Protein AF-A0A966JGD7-F1 (afdb_monomer)

Foldseek 3Di:
DDDDPQDEAEDEQAEDVRADAPVVVVVVVVVVVVCVVVVHGHYHYDGHHDDAKEAEPPEDPVNDDPVPGDYHYDDDDDGID

Nearest PDB structures (foldseek):
  1w66-assembly1_A  TM=9.467E-01  e=1.841E-07  Mycobacterium tuberculosis H37Rv
  3tm5-assembly1_A  TM=3.622E-01  e=1.503E+00  Pyrococcus furiosus DSM 3638

Radius of gyration: 16.2 Å; Cα contacts (8 Å, |Δi|>4): 107; chains: 1; bounding box: 30×34×51 Å

Sequence (81 aa):
MSVTEATVVVEHVGFGPDAVAYQDGWDLQRATHERVVDGGPDTVLLLEHLAVYTAGRRTEDAERPLDATPVVDVDRGGKIT

Mean predicted aligned error: 4.61 Å

Solvent-accessible surface area (backbone atoms only — not comparable to full-atom values): 5028 Å² total; per-residue (Å²): 133,88,82,75,85,82,63,71,47,78,45,81,76,25,51,77,98,51,32,34,53,64,65,62,55,50,51,50,50,53,58,50,49,53,43,36,75,76,69,44,63,52,73,46,81,45,68,37,63,50,96,72,38,38,29,16,73,65,47,52,81,90,74,52,68,89,82,72,62,73,65,46,82,45,91,49,78,54,43,65,84

Secondary structure (DSSP, 8-state):
------PEEEEEEE-GGGPBPHHHHHHHHHHHHHHHHTTPPEEEEEE-BPS-EEE-TT--GGGS-TT---EEE-SSSSSB-

pLDDT: mean 93.15, std 11.5, range [41.62, 98.75]

Structure (mmCIF, N/CA/C/O backbone):
data_AF-A0A966JGD7-F1
#
_entry.id   AF-A0A966JGD7-F1
#
loop_
_atom_site.group_PDB
_atom_site.id
_atom_site.type_symbol
_atom_site.label_atom_id
_atom_site.label_alt_id
_atom_site.label_comp_id
_atom_site.label_asym_id
_atom_site.label_entity_id
_atom_site.label_seq_id
_atom_site.pdbx_PDB_ins_code
_atom_site.Cartn_x
_atom_site.Cartn_y
_atom_site.Cartn_z
_atom_site.occupancy
_atom_site.B_iso_or_equiv
_atom_site.auth_seq_id
_atom_site.auth_comp_id
_atom_site.auth_asym_id
_atom_site.auth_atom_id
_atom_site.pdbx_PDB_model_num
ATOM 1 N N . MET A 1 1 ? -5.835 16.243 32.795 1.00 41.62 1 MET A N 1
ATOM 2 C CA . MET A 1 1 ? -5.495 15.783 31.435 1.00 41.62 1 MET A CA 1
ATOM 3 C C . MET A 1 1 ? -5.742 14.283 31.433 1.00 41.62 1 MET A C 1
ATOM 5 O O . MET A 1 1 ? -5.004 13.570 32.095 1.00 41.62 1 MET A O 1
ATOM 9 N N . SER A 1 2 ? -6.879 13.835 30.899 1.00 46.19 2 SER A N 1
ATOM 10 C CA . SER A 1 2 ? -7.212 12.405 30.854 1.00 46.19 2 SER A CA 1
ATOM 11 C C . SER A 1 2 ? -6.453 11.806 29.676 1.00 46.19 2 SER A C 1
ATOM 13 O O . SER A 1 2 ? -6.609 12.278 28.554 1.00 46.19 2 SER A O 1
ATOM 15 N N . VAL A 1 3 ? -5.560 10.858 29.954 1.00 49.84 3 VAL A N 1
ATOM 16 C CA . VAL A 1 3 ? -4.922 10.038 28.924 1.00 49.84 3 VAL A CA 1
ATOM 17 C C . VAL A 1 3 ? -5.902 8.909 28.642 1.00 49.84 3 VAL A C 1
ATOM 19 O O . VAL A 1 3 ? -6.100 8.042 29.490 1.00 49.84 3 VAL A O 1
ATOM 22 N N . THR A 1 4 ? -6.582 8.967 27.505 1.00 59.69 4 THR A N 1
ATOM 23 C CA . THR A 1 4 ? -7.354 7.838 26.988 1.00 59.69 4 THR A CA 1
ATOM 24 C C . THR A 1 4 ? -6.368 6.814 26.439 1.00 59.69 4 THR A C 1
ATOM 26 O O . THR A 1 4 ? -5.530 7.142 25.602 1.00 59.69 4 THR A O 1
ATOM 29 N N . GLU A 1 5 ? -6.431 5.584 26.937 1.00 63.19 5 GLU A N 1
ATOM 30 C CA . GLU A 1 5 ? -5.680 4.458 26.389 1.00 63.19 5 GLU A CA 1
ATOM 31 C C . GLU A 1 5 ? -6.267 4.138 25.004 1.00 63.19 5 GLU A C 1
ATOM 33 O O . GLU A 1 5 ? -7.376 3.616 24.888 1.00 63.19 5 GLU A O 1
ATOM 38 N N . ALA A 1 6 ? -5.582 4.565 23.940 1.00 69.94 6 ALA A N 1
ATOM 39 C CA . ALA A 1 6 ? -6.022 4.313 22.573 1.00 69.94 6 ALA A CA 1
ATOM 40 C C . ALA A 1 6 ? -5.797 2.831 22.246 1.00 69.94 6 ALA A C 1
ATOM 42 O O . ALA A 1 6 ? -4.667 2.344 22.250 1.00 69.94 6 ALA A O 1
ATOM 43 N N . THR A 1 7 ? -6.885 2.102 22.003 1.00 83.81 7 THR A N 1
ATOM 44 C CA . THR A 1 7 ? -6.818 0.703 21.570 1.00 83.81 7 THR A CA 1
ATOM 45 C C . THR A 1 7 ? -6.485 0.665 20.083 1.00 83.81 7 THR A C 1
ATOM 47 O O . THR A 1 7 ? -7.220 1.235 19.281 1.00 83.81 7 THR A O 1
ATOM 50 N N . VAL A 1 8 ? -5.402 -0.027 19.725 1.00 93.00 8 VAL A N 1
ATOM 51 C CA . VAL A 1 8 ? -5.029 -0.298 18.331 1.00 93.00 8 VAL A CA 1
ATOM 52 C C . VAL A 1 8 ? -5.487 -1.706 17.960 1.00 93.00 8 VAL A C 1
ATOM 54 O O . VAL A 1 8 ? -5.181 -2.668 18.665 1.00 93.00 8 VAL A O 1
ATOM 57 N N . VAL A 1 9 ? -6.201 -1.836 16.845 1.00 95.88 9 VAL A N 1
ATOM 58 C CA . VAL A 1 9 ? -6.562 -3.123 16.241 1.00 95.88 9 VAL A CA 1
ATOM 59 C C . VAL A 1 9 ? -5.454 -3.553 15.283 1.00 95.88 9 VAL A C 1
ATOM 61 O O . VAL A 1 9 ? -4.952 -2.747 14.507 1.00 95.88 9 VAL A O 1
ATOM 64 N N . VAL A 1 10 ? -5.066 -4.827 15.323 1.00 97.31 10 VAL A N 1
ATOM 65 C CA . VAL A 1 10 ? -4.087 -5.401 14.389 1.00 97.31 10 VAL A CA 1
ATOM 66 C C . VAL A 1 10 ? -4.776 -6.466 13.546 1.00 97.31 10 VAL A C 1
ATOM 68 O O . VAL A 1 10 ? -5.214 -7.488 14.076 1.00 97.31 10 VAL A O 1
ATOM 71 N N . GLU A 1 11 ? -4.849 -6.242 12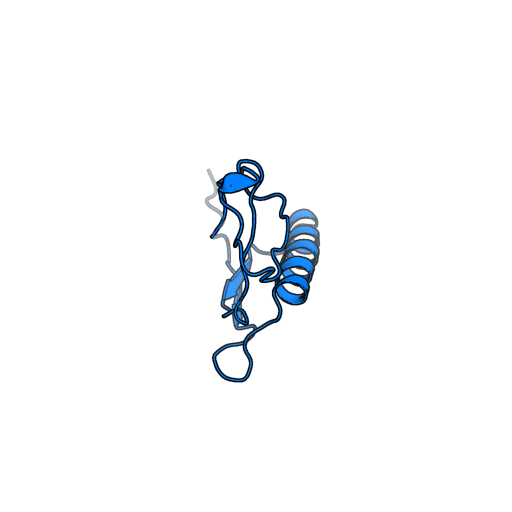.238 1.00 97.62 11 GLU A N 1
ATOM 72 C CA . GLU A 1 11 ? -5.439 -7.172 11.276 1.00 97.62 11 GLU A CA 1
ATOM 73 C C . GLU A 1 11 ? -4.340 -7.861 10.463 1.00 97.62 11 GLU A C 1
ATOM 75 O O . GLU A 1 11 ? -3.466 -7.217 9.884 1.00 97.62 11 GLU A O 1
ATOM 80 N N . HIS A 1 12 ? -4.393 -9.190 10.417 1.00 98.19 12 HIS A N 1
ATOM 81 C CA . HIS A 1 12 ? -3.521 -10.025 9.596 1.00 98.19 12 HIS A CA 1
ATOM 82 C C . HIS A 1 12 ? -4.280 -10.375 8.317 1.00 98.19 12 HIS A C 1
ATOM 84 O O . HIS A 1 12 ? -5.261 -11.112 8.383 1.00 98.19 12 HIS A O 1
ATOM 90 N N . VAL A 1 13 ? -3.862 -9.818 7.179 1.00 98.31 13 VAL A N 1
ATOM 91 C CA . VAL A 1 13 ? -4.667 -9.854 5.945 1.00 98.31 13 VAL A CA 1
ATOM 92 C C . VAL A 1 13 ? -4.257 -11.006 5.027 1.00 98.31 13 VAL A C 1
ATOM 94 O O . VAL A 1 13 ? -5.123 -11.712 4.522 1.00 98.31 13 VAL A O 1
ATOM 97 N N . GLY A 1 14 ? -2.954 -11.228 4.829 1.00 98.00 14 GLY A N 1
ATOM 98 C CA . GLY A 1 14 ? -2.454 -12.295 3.955 1.00 98.00 14 GLY A CA 1
ATOM 99 C C . GLY A 1 14 ? -0.929 -12.308 3.838 1.00 98.00 14 GLY A C 1
ATOM 100 O O . GLY A 1 14 ? -0.302 -11.248 3.826 1.00 98.00 14 GLY A O 1
ATOM 101 N N . PHE A 1 15 ? -0.337 -13.505 3.778 1.00 98.44 15 PHE A N 1
ATOM 102 C CA . PHE A 1 15 ? 1.115 -13.730 3.752 1.00 98.44 15 PHE A CA 1
ATOM 103 C C . PHE A 1 15 ? 1.476 -14.930 2.874 1.00 98.44 15 PHE A C 1
ATOM 105 O O . PHE A 1 15 ? 0.686 -15.866 2.739 1.00 98.44 15 PHE A O 1
ATOM 112 N N . GLY A 1 16 ? 2.695 -14.948 2.334 1.00 97.88 16 GLY A N 1
ATOM 113 C CA . GLY A 1 16 ? 3.240 -16.066 1.572 1.00 97.88 16 GLY A CA 1
ATOM 114 C C . GLY A 1 16 ? 2.343 -16.468 0.394 1.00 97.88 16 GLY A C 1
ATOM 115 O O . GLY A 1 16 ? 2.136 -15.655 -0.507 1.00 97.88 16 GLY A O 1
ATOM 116 N N . PRO A 1 17 ? 1.814 -17.708 0.356 1.00 97.62 17 PRO A N 1
ATOM 117 C CA . PRO A 1 17 ? 0.931 -18.145 -0.727 1.00 97.62 17 PRO A CA 1
ATOM 118 C C . PRO A 1 17 ? -0.380 -17.346 -0.802 1.00 97.62 17 PRO A C 1
ATOM 120 O O . PRO A 1 17 ? -0.983 -17.293 -1.870 1.00 97.62 17 PRO A O 1
ATOM 123 N N . ASP A 1 18 ? -0.777 -16.700 0.297 1.00 97.75 18 ASP A N 1
ATOM 124 C CA . ASP A 1 18 ? -1.982 -15.877 0.411 1.00 97.75 18 ASP A CA 1
ATOM 125 C C . ASP A 1 18 ? -1.653 -14.371 0.362 1.00 97.75 18 ASP A C 1
ATOM 127 O O . ASP A 1 18 ? -2.402 -13.541 0.878 1.00 97.75 18 ASP A O 1
ATOM 131 N N . ALA A 1 19 ? -0.496 -13.999 -0.202 1.00 98.31 19 ALA A N 1
ATOM 132 C CA . ALA A 1 19 ? -0.102 -12.603 -0.357 1.00 98.31 19 ALA A CA 1
ATOM 133 C C . ALA A 1 19 ? -1.126 -11.808 -1.187 1.00 98.31 19 ALA A C 1
ATOM 135 O O . ALA A 1 19 ? -1.725 -12.296 -2.147 1.00 98.31 19 ALA A O 1
ATOM 136 N N . VAL A 1 20 ? -1.305 -10.544 -0.814 1.00 98.44 20 VAL A N 1
ATOM 137 C CA . VAL A 1 20 ? -2.411 -9.695 -1.258 1.00 98.44 20 VAL A CA 1
ATOM 138 C C . VAL A 1 20 ? -2.017 -8.929 -2.521 1.00 98.44 20 VAL A C 1
ATOM 140 O O . VAL A 1 20 ? -0.931 -8.345 -2.598 1.00 98.44 20 VAL A O 1
ATOM 143 N N . ALA A 1 21 ? -2.899 -8.866 -3.520 1.00 97.44 21 ALA A N 1
ATOM 144 C CA . ALA A 1 21 ? -2.681 -7.977 -4.658 1.00 97.44 21 ALA A CA 1
ATOM 145 C C . ALA A 1 21 ? -2.601 -6.516 -4.182 1.00 97.44 21 ALA A C 1
ATOM 147 O O . ALA A 1 21 ? -3.310 -6.107 -3.262 1.00 97.44 21 ALA A O 1
ATOM 148 N N . TYR A 1 22 ? -1.730 -5.710 -4.795 1.00 97.12 22 TYR A N 1
ATOM 149 C CA . TYR A 1 22 ? -1.495 -4.344 -4.315 1.00 97.12 22 TYR A CA 1
ATOM 150 C C . TYR A 1 22 ? -2.777 -3.500 -4.267 1.00 97.12 22 TYR A C 1
ATOM 152 O O . TYR A 1 22 ? -3.020 -2.810 -3.279 1.00 97.12 22 TYR A O 1
ATOM 160 N N . GLN A 1 23 ? -3.613 -3.602 -5.307 1.00 96.75 23 GLN A N 1
ATOM 161 C CA . GLN A 1 23 ? -4.864 -2.851 -5.386 1.00 96.75 23 GLN A CA 1
ATOM 162 C C . GLN A 1 23 ? -5.835 -3.235 -4.264 1.00 96.75 23 GLN A C 1
ATOM 164 O O . GLN A 1 23 ? -6.347 -2.346 -3.595 1.00 96.75 23 GLN A O 1
ATOM 169 N N . ASP A 1 24 ? -6.005 -4.530 -3.985 1.00 98.12 24 ASP A N 1
ATOM 170 C CA . ASP A 1 24 ? -6.901 -5.004 -2.923 1.00 98.12 24 ASP A CA 1
ATOM 171 C C . ASP A 1 24 ? -6.454 -4.496 -1.543 1.00 98.12 24 ASP A C 1
ATOM 173 O O . ASP A 1 24 ? -7.265 -4.048 -0.730 1.00 98.12 24 ASP A O 1
ATOM 177 N N . GLY A 1 25 ? -5.141 -4.507 -1.282 1.00 98.06 25 GLY A N 1
ATOM 178 C CA . GLY A 1 25 ? -4.585 -3.945 -0.052 1.00 98.06 25 GLY A CA 1
ATOM 179 C C . GLY A 1 25 ? -4.776 -2.429 0.044 1.00 98.06 25 GLY A C 1
ATOM 180 O O . GLY A 1 25 ? -5.055 -1.909 1.126 1.00 98.06 25 GLY A O 1
ATOM 181 N N . TRP A 1 26 ? -4.668 -1.708 -1.073 1.00 97.81 26 TRP A N 1
ATOM 182 C CA . TRP A 1 26 ? -4.890 -0.262 -1.107 1.00 97.81 26 TRP A CA 1
ATOM 183 C C . TRP A 1 26 ? -6.367 0.105 -0.912 1.00 97.81 26 TRP A C 1
ATOM 185 O O . TRP A 1 26 ? -6.679 1.043 -0.174 1.00 97.81 26 TRP A O 1
ATOM 195 N N . ASP A 1 27 ? -7.281 -0.667 -1.491 1.00 98.31 27 ASP A N 1
ATOM 196 C CA . ASP A 1 27 ? -8.721 -0.507 -1.292 1.00 98.31 27 ASP A CA 1
ATOM 197 C C . ASP A 1 27 ? -9.100 -0.781 0.172 1.00 98.31 27 ASP A C 1
ATOM 199 O O . ASP A 1 27 ? -9.844 -0.004 0.779 1.00 98.31 27 ASP A O 1
ATOM 203 N N . LEU A 1 28 ? -8.502 -1.807 0.794 1.00 98.44 28 LEU A N 1
ATOM 204 C CA . LEU A 1 28 ? -8.657 -2.073 2.226 1.00 98.44 28 LEU A CA 1
ATOM 205 C C . LEU A 1 28 ? -8.140 -0.914 3.088 1.00 98.44 28 LEU A C 1
ATOM 207 O O . LEU A 1 28 ? -8.782 -0.566 4.082 1.00 98.44 28 LEU A O 1
ATOM 211 N N . GLN A 1 29 ? -7.019 -0.285 2.721 1.00 98.19 29 GLN A N 1
ATOM 212 C CA . GLN A 1 29 ? -6.527 0.905 3.422 1.00 98.19 29 GLN A CA 1
ATOM 213 C C . GLN A 1 29 ? -7.535 2.055 3.355 1.00 98.19 29 GLN A C 1
ATOM 215 O O . GLN A 1 29 ? -7.804 2.671 4.384 1.00 98.19 29 GLN A O 1
ATOM 220 N N . ARG A 1 30 ? -8.126 2.329 2.184 1.00 98.12 30 ARG A N 1
ATOM 221 C CA . ARG A 1 30 ? -9.134 3.394 2.021 1.00 98.12 30 ARG A CA 1
AT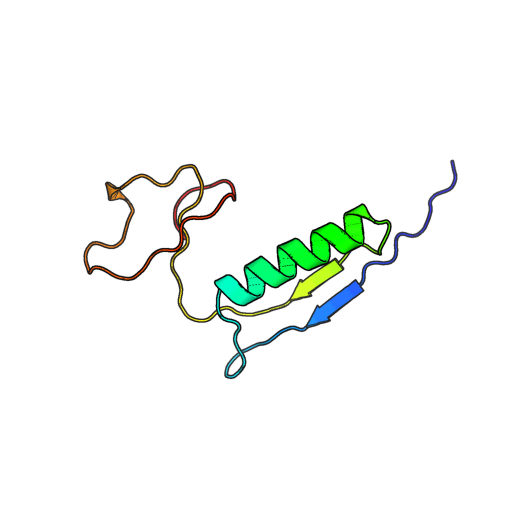OM 222 C C . ARG A 1 30 ? -10.384 3.112 2.852 1.00 98.12 30 ARG A C 1
ATOM 224 O O . ARG A 1 30 ? -10.795 3.969 3.628 1.00 98.12 30 ARG A O 1
ATOM 231 N N . ALA A 1 31 ? -10.912 1.891 2.782 1.00 98.38 31 ALA A N 1
ATOM 232 C CA . ALA A 1 31 ? -12.067 1.482 3.580 1.00 98.38 31 ALA A CA 1
ATOM 233 C C . ALA A 1 31 ? -11.778 1.520 5.093 1.00 98.38 31 ALA A C 1
ATOM 235 O O . ALA A 1 31 ? -12.641 1.867 5.896 1.00 98.38 31 ALA A O 1
ATOM 236 N N . THR A 1 32 ? -10.563 1.157 5.509 1.00 98.19 32 THR A N 1
ATOM 237 C CA . THR A 1 32 ? -10.137 1.232 6.916 1.00 98.19 32 THR A CA 1
ATOM 238 C C . THR A 1 32 ? -10.009 2.677 7.376 1.00 98.19 32 THR A C 1
ATOM 240 O O . THR A 1 32 ? -10.493 3.020 8.451 1.00 98.19 32 THR A O 1
ATOM 243 N N . HIS A 1 33 ? -9.431 3.542 6.546 1.00 97.88 33 HIS A N 1
ATOM 244 C CA . HIS A 1 33 ? -9.341 4.970 6.818 1.00 97.88 33 HIS A CA 1
ATOM 245 C C . HIS A 1 33 ? -10.727 5.605 6.986 1.00 97.88 33 HIS A C 1
ATOM 247 O O . HIS A 1 33 ? -10.919 6.373 7.921 1.00 97.88 33 HIS A O 1
ATOM 253 N N . GLU A 1 34 ? -11.705 5.261 6.143 1.00 98.44 34 GLU A N 1
ATOM 254 C CA . GLU A 1 34 ? -13.095 5.716 6.306 1.00 98.44 34 GLU A CA 1
ATOM 255 C C . GLU A 1 34 ? -13.663 5.327 7.680 1.00 98.44 34 GLU A C 1
ATOM 257 O O . GLU A 1 34 ? -14.172 6.188 8.394 1.00 98.44 34 GLU A O 1
ATOM 262 N N . ARG A 1 35 ? -13.474 4.072 8.119 1.00 97.44 35 ARG A N 1
ATOM 263 C CA . ARG A 1 35 ? -13.906 3.631 9.460 1.00 97.44 35 ARG A CA 1
ATOM 264 C C . ARG A 1 35 ? -13.229 4.407 10.590 1.00 97.44 35 ARG A C 1
ATOM 266 O O . ARG A 1 35 ? -13.877 4.702 11.590 1.00 97.44 35 ARG A O 1
ATOM 273 N N . VAL A 1 36 ? -11.940 4.720 10.456 1.00 96.38 36 VAL A N 1
ATOM 274 C CA . VAL A 1 36 ? -11.191 5.507 11.453 1.00 96.38 36 VAL A CA 1
ATOM 275 C C . VAL A 1 36 ? -11.700 6.948 11.502 1.00 96.38 36 VAL A C 1
ATOM 277 O O . VAL A 1 36 ? -11.918 7.484 12.587 1.00 96.38 36 VAL A O 1
ATOM 280 N N . VAL A 1 37 ? -11.949 7.566 10.345 1.00 97.44 37 VAL A N 1
ATOM 281 C CA . VAL A 1 37 ? -12.538 8.914 10.257 1.00 97.44 37 VAL A CA 1
ATOM 282 C C . VAL A 1 37 ? -13.908 8.969 10.940 1.00 97.44 37 VAL A C 1
ATOM 284 O O . VAL A 1 37 ? -14.201 9.949 11.624 1.00 97.44 37 VAL A O 1
ATOM 287 N N . ASP A 1 38 ? -14.698 7.899 10.839 1.00 97.50 38 ASP A N 1
ATOM 288 C CA . ASP A 1 38 ? -15.999 7.758 11.507 1.00 97.50 38 ASP A CA 1
ATOM 289 C C . ASP A 1 38 ? -15.902 7.457 13.022 1.00 97.50 38 ASP A C 1
ATOM 291 O O . ASP A 1 38 ? -16.916 7.238 13.688 1.00 97.50 38 ASP A O 1
ATOM 295 N N . GLY A 1 39 ? -14.695 7.472 13.600 1.00 95.50 39 GLY A N 1
ATOM 296 C CA . GLY A 1 39 ? -14.452 7.264 15.031 1.00 95.50 39 GLY A CA 1
ATOM 297 C C . GLY A 1 39 ? -14.180 5.812 15.426 1.00 95.50 39 GLY A C 1
ATOM 298 O O . GLY A 1 39 ? -14.206 5.485 16.616 1.00 95.50 39 GLY A O 1
ATOM 299 N N . GLY A 1 40 ? -13.929 4.935 14.451 1.00 94.25 40 GLY A N 1
ATOM 300 C CA . GLY A 1 40 ? -13.402 3.594 14.684 1.00 94.25 40 GLY A CA 1
ATOM 301 C C . GLY A 1 40 ? -11.985 3.607 15.280 1.00 94.25 40 GLY A C 1
ATOM 302 O O . GLY A 1 40 ? -11.328 4.649 15.314 1.00 94.25 40 GLY A O 1
ATOM 303 N N . PRO A 1 41 ? -11.495 2.456 15.772 1.00 94.88 41 PRO A N 1
ATOM 304 C CA . PRO A 1 41 ? -10.177 2.370 16.389 1.00 94.88 41 PRO A CA 1
ATOM 305 C C . PRO A 1 41 ? -9.052 2.502 15.359 1.00 94.88 41 PRO A C 1
ATOM 307 O O . PRO A 1 41 ? -9.185 2.059 14.214 1.00 94.88 41 PRO A O 1
ATOM 310 N N . ASP A 1 42 ? -7.904 3.018 15.803 1.00 96.00 42 ASP A N 1
ATOM 311 C CA . ASP A 1 42 ? -6.664 2.958 15.030 1.00 96.00 42 ASP A CA 1
ATOM 312 C C . ASP A 1 42 ? -6.379 1.508 14.623 1.00 96.00 42 ASP A C 1
ATOM 314 O O . ASP A 1 42 ? -6.507 0.585 15.430 1.00 96.00 42 ASP A O 1
ATOM 318 N N . THR A 1 43 ? -6.005 1.298 13.363 1.00 97.00 43 THR A N 1
ATOM 319 C CA . THR A 1 43 ? -5.856 -0.045 12.793 1.00 97.00 43 THR A CA 1
ATOM 320 C C . THR A 1 43 ? -4.505 -0.202 12.103 1.00 97.00 43 THR A C 1
ATOM 322 O O . THR A 1 43 ? -4.101 0.637 11.298 1.00 97.00 43 THR A O 1
ATOM 325 N N . VAL A 1 44 ? -3.816 -1.303 12.395 1.00 97.81 44 VAL A N 1
ATOM 326 C CA . VAL A 1 44 ? -2.587 -1.742 11.729 1.00 97.81 44 VAL A CA 1
ATOM 327 C C . VAL A 1 44 ? -2.914 -2.939 10.847 1.00 97.81 44 VAL A C 1
ATOM 329 O O . VAL A 1 44 ? -3.369 -3.968 11.340 1.00 97.81 44 VAL A O 1
ATOM 332 N N . LEU A 1 45 ? -2.638 -2.813 9.550 1.00 98.25 45 LEU A N 1
ATOM 333 C CA . LEU A 1 45 ? -2.753 -3.907 8.590 1.00 98.25 45 LEU A CA 1
ATOM 334 C C . LEU A 1 45 ? -1.380 -4.561 8.412 1.00 98.25 45 LEU A C 1
ATOM 336 O O . LEU A 1 45 ? -0.422 -3.894 8.017 1.00 98.25 45 LEU A O 1
ATOM 340 N N . LEU A 1 46 ? -1.284 -5.856 8.695 1.00 98.44 46 LEU A N 1
ATOM 341 C CA . LEU A 1 46 ? -0.095 -6.668 8.449 1.00 98.44 46 LEU A CA 1
ATOM 342 C C . LEU A 1 46 ? -0.362 -7.596 7.266 1.00 98.44 46 LEU A C 1
ATOM 344 O O . LEU A 1 46 ? -1.302 -8.394 7.294 1.00 98.44 46 LEU A O 1
ATOM 348 N N . LEU A 1 47 ? 0.460 -7.471 6.224 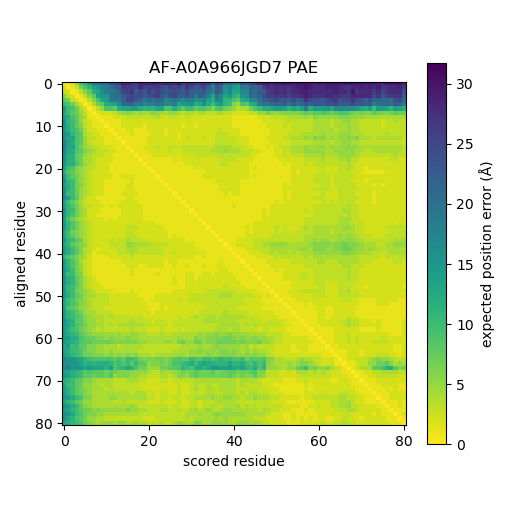1.00 98.69 47 LEU A N 1
ATOM 349 C CA . LEU A 1 47 ? 0.325 -8.232 4.987 1.00 98.69 47 LEU A CA 1
ATOM 350 C C . LEU A 1 47 ? 1.636 -8.292 4.200 1.00 98.69 47 LEU A C 1
ATOM 352 O O . LEU A 1 47 ? 2.535 -7.475 4.405 1.00 98.69 47 LEU A O 1
ATOM 356 N N . GLU A 1 48 ? 1.695 -9.221 3.255 1.00 98.75 48 GLU A N 1
ATOM 357 C CA . GLU A 1 48 ? 2.651 -9.233 2.148 1.00 98.75 48 GLU A CA 1
ATOM 358 C C . GLU A 1 48 ? 1.927 -8.943 0.835 1.00 98.75 48 GLU A C 1
ATOM 360 O O . GLU A 1 48 ? 0.772 -9.332 0.653 1.00 98.75 48 GLU A O 1
ATOM 365 N N . HIS A 1 49 ? 2.617 -8.287 -0.096 1.00 98.25 49 HIS A N 1
ATOM 366 C CA . HIS A 1 49 ? 2.114 -8.090 -1.449 1.00 98.25 49 HIS A CA 1
ATOM 367 C C . HIS A 1 49 ? 2.707 -9.103 -2.422 1.00 98.25 49 HIS A C 1
ATOM 369 O O . HIS A 1 49 ? 3.874 -9.483 -2.310 1.00 98.25 49 HIS A O 1
ATOM 375 N N . LEU A 1 50 ? 1.917 -9.471 -3.434 1.00 96.88 50 LE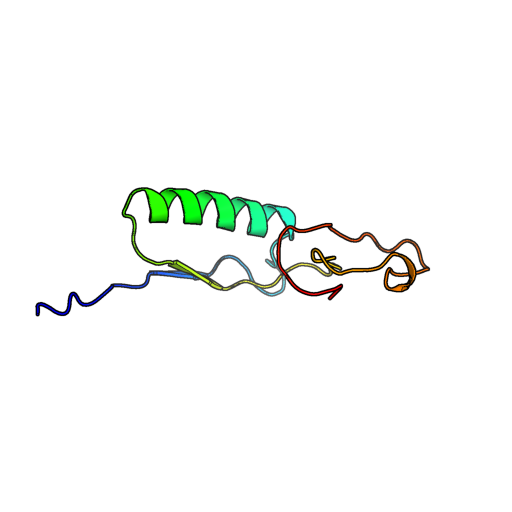U A N 1
ATOM 376 C CA . LEU A 1 50 ? 2.468 -10.049 -4.661 1.00 96.88 50 LEU A CA 1
ATOM 377 C C . LEU A 1 50 ? 3.510 -9.090 -5.267 1.00 96.88 50 LEU A C 1
ATOM 379 O O . LEU A 1 50 ? 3.431 -7.878 -5.063 1.00 96.88 50 LEU A O 1
ATOM 383 N N . ALA A 1 51 ? 4.475 -9.627 -6.020 1.00 95.38 51 ALA A N 1
ATOM 384 C CA . ALA A 1 51 ? 5.546 -8.832 -6.623 1.00 95.38 51 ALA A CA 1
ATOM 385 C C . ALA A 1 51 ? 4.982 -7.647 -7.429 1.00 95.38 51 ALA A C 1
ATOM 387 O O . ALA A 1 51 ? 4.197 -7.832 -8.360 1.00 95.38 51 ALA A O 1
ATOM 388 N N . VAL A 1 52 ? 5.376 -6.431 -7.052 1.00 95.94 52 VAL A N 1
ATOM 389 C CA . VAL A 1 52 ? 4.822 -5.186 -7.589 1.00 95.94 52 VAL A CA 1
ATOM 390 C C . VAL A 1 52 ? 5.857 -4.071 -7.493 1.00 95.94 52 VAL A C 1
ATOM 392 O O . VAL A 1 52 ? 6.566 -3.974 -6.494 1.00 95.94 52 VAL A O 1
ATOM 395 N N . TYR A 1 53 ? 5.903 -3.208 -8.507 1.00 96.94 53 TYR A N 1
ATOM 396 C CA . TYR A 1 53 ? 6.543 -1.900 -8.409 1.00 96.94 53 TYR A CA 1
ATOM 397 C C . TYR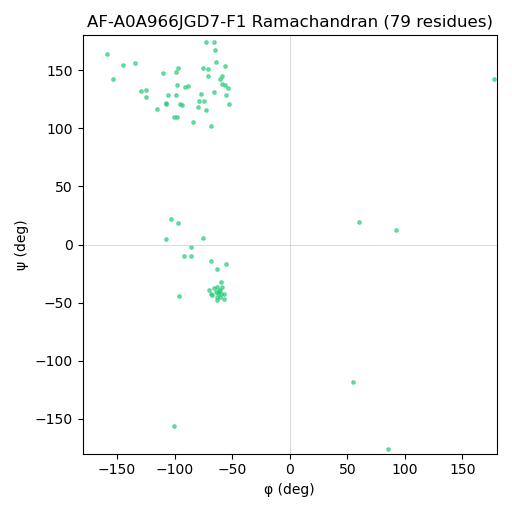 A 1 53 ? 5.491 -0.831 -8.141 1.00 96.94 53 TYR A C 1
ATOM 399 O O . TYR A 1 53 ? 4.438 -0.811 -8.784 1.00 96.94 53 TYR A O 1
ATOM 407 N N . THR A 1 54 ? 5.787 0.100 -7.237 1.00 97.44 54 THR A N 1
ATOM 408 C CA . THR A 1 54 ? 4.895 1.231 -6.945 1.00 97.44 54 THR A CA 1
ATOM 409 C C . THR A 1 54 ? 5.632 2.548 -7.106 1.00 97.44 54 THR A C 1
ATOM 411 O O . THR A 1 54 ? 6.686 2.763 -6.507 1.00 97.44 54 THR A O 1
ATOM 414 N N . ALA A 1 55 ? 5.078 3.461 -7.895 1.00 98.00 55 ALA A N 1
ATOM 415 C CA . ALA A 1 55 ? 5.647 4.776 -8.143 1.00 98.00 55 ALA A CA 1
ATOM 416 C C . ALA A 1 55 ? 4.938 5.829 -7.286 1.00 98.00 55 ALA A C 1
ATOM 418 O O . ALA A 1 55 ? 3.780 6.166 -7.519 1.00 98.00 55 ALA A O 1
ATOM 419 N N . GLY A 1 56 ? 5.648 6.358 -6.286 1.00 97.62 56 GLY A N 1
ATOM 420 C CA . GLY A 1 56 ? 5.166 7.493 -5.500 1.00 97.62 56 GLY A CA 1
ATOM 421 C C . GLY A 1 56 ? 5.213 8.813 -6.274 1.00 97.62 56 GLY A C 1
ATOM 422 O O . GLY A 1 56 ? 5.784 8.911 -7.359 1.00 97.62 56 GLY A O 1
ATOM 423 N N . ARG A 1 57 ? 4.675 9.875 -5.666 1.00 96.81 57 ARG A N 1
ATOM 424 C CA . ARG A 1 57 ? 4.532 11.210 -6.285 1.00 96.81 57 ARG A CA 1
ATOM 425 C C . ARG A 1 57 ? 5.810 11.850 -6.842 1.00 96.81 57 ARG A C 1
ATOM 427 O O . ARG A 1 57 ? 5.713 12.844 -7.553 1.00 96.81 57 ARG A O 1
ATOM 434 N N . ARG A 1 58 ? 6.997 11.370 -6.467 1.00 97.50 58 ARG A N 1
ATOM 435 C CA . ARG A 1 58 ? 8.291 11.934 -6.890 1.00 97.50 58 ARG A CA 1
ATOM 436 C C . ARG A 1 58 ? 9.034 11.054 -7.898 1.00 97.50 58 ARG A C 1
ATOM 438 O O . ARG A 1 58 ? 10.184 11.369 -8.187 1.00 97.50 58 ARG A O 1
ATOM 445 N N . THR A 1 59 ? 8.436 9.955 -8.355 1.00 97.62 59 THR A N 1
ATOM 446 C CA . THR A 1 59 ? 9.044 9.071 -9.357 1.00 97.62 59 THR A CA 1
ATOM 447 C C . THR A 1 59 ? 9.176 9.791 -10.693 1.00 97.62 59 THR A C 1
ATOM 449 O O . THR A 1 59 ? 8.212 10.373 -11.186 1.00 97.62 59 THR A O 1
ATOM 452 N N . GLU A 1 60 ? 10.362 9.720 -11.283 1.00 96.56 60 GLU A N 1
ATOM 453 C CA . GLU A 1 60 ? 10.648 10.214 -12.629 1.00 96.56 60 GLU A CA 1
ATOM 454 C C . GLU A 1 60 ? 10.566 9.062 -13.645 1.00 96.56 60 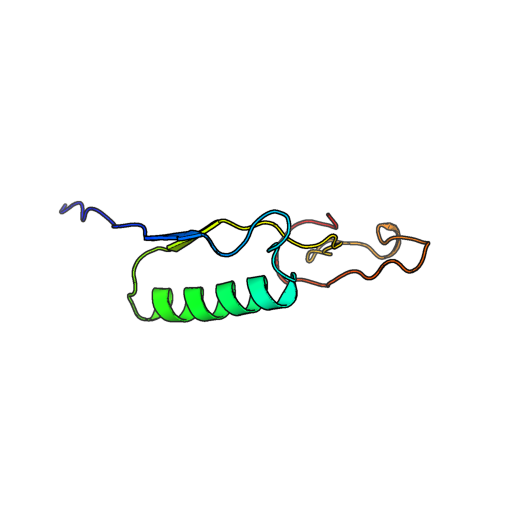GLU A C 1
ATOM 456 O O . GLU A 1 60 ? 10.844 7.910 -13.313 1.00 96.56 60 GLU A O 1
ATOM 461 N N . ASP A 1 61 ? 10.223 9.350 -14.904 1.00 93.44 61 ASP A N 1
ATOM 462 C CA . ASP A 1 61 ? 10.049 8.305 -15.930 1.00 93.44 61 ASP A CA 1
ATOM 463 C C . ASP A 1 61 ? 11.319 7.477 -16.171 1.00 93.44 61 ASP A C 1
ATOM 465 O O . ASP A 1 61 ? 11.238 6.279 -16.431 1.00 93.44 61 ASP A O 1
ATOM 469 N N . ALA A 1 62 ? 12.497 8.090 -16.018 1.00 95.00 62 ALA A N 1
ATOM 470 C CA . ALA A 1 62 ? 13.788 7.416 -16.148 1.00 95.00 62 ALA A CA 1
ATOM 471 C C . ALA A 1 62 ? 14.077 6.400 -15.023 1.00 95.00 62 ALA A C 1
ATOM 473 O O . ALA A 1 62 ? 15.006 5.606 -15.146 1.00 95.00 62 ALA A O 1
ATOM 474 N N . GLU A 1 63 ? 13.311 6.429 -13.929 1.00 94.88 63 GLU A N 1
ATOM 475 C CA . GLU A 1 63 ? 13.448 5.509 -12.793 1.00 94.88 63 GLU A CA 1
ATOM 476 C C . GLU A 1 63 ? 12.551 4.271 -12.936 1.00 94.88 63 GLU A C 1
ATOM 478 O O . GLU A 1 63 ? 12.670 3.331 -12.150 1.00 94.88 63 GLU A O 1
ATOM 483 N N . ARG A 1 64 ? 11.640 4.260 -13.918 1.00 95.00 64 ARG A N 1
ATOM 484 C CA . ARG A 1 64 ? 10.737 3.130 -14.164 1.00 95.00 64 ARG A CA 1
ATOM 485 C C . ARG A 1 64 ? 11.481 1.958 -14.831 1.00 95.00 64 ARG A C 1
ATOM 487 O O . ARG A 1 64 ? 12.446 2.186 -15.563 1.00 95.00 64 ARG A O 1
ATOM 494 N N . PRO A 1 65 ? 11.031 0.704 -14.625 1.00 93.56 65 PRO A N 1
ATOM 495 C CA . PRO A 1 65 ? 11.598 -0.459 -15.302 1.00 93.56 65 PRO A CA 1
ATOM 496 C C . PRO A 1 65 ? 11.565 -0.312 -16.828 1.00 93.56 65 PRO A C 1
ATOM 498 O O . PRO A 1 65 ? 10.566 0.112 -17.408 1.00 93.56 65 PRO A O 1
ATOM 501 N N . LEU A 1 66 ? 12.663 -0.692 -17.486 1.00 92.75 66 LEU A N 1
ATOM 502 C CA . LEU A 1 66 ? 12.814 -0.591 -18.945 1.00 92.75 66 LEU A CA 1
ATOM 503 C C . LEU A 1 66 ? 12.253 -1.807 -19.698 1.00 92.75 66 LEU A C 1
ATOM 505 O O . LEU A 1 66 ? 12.164 -1.795 -20.923 1.00 92.75 66 LEU A O 1
ATOM 509 N N . ASP A 1 67 ? 11.891 -2.862 -18.975 1.00 91.00 67 ASP A N 1
ATOM 510 C CA . ASP A 1 67 ? 11.437 -4.155 -19.492 1.00 91.00 67 ASP A CA 1
ATOM 511 C C . ASP A 1 67 ? 9.905 -4.288 -19.529 1.00 91.00 67 ASP A C 1
ATOM 513 O O . ASP A 1 67 ? 9.374 -5.391 -19.634 1.00 91.00 67 ASP A O 1
ATOM 517 N N . ALA A 1 68 ? 9.196 -3.156 -19.465 1.00 82.12 68 ALA A N 1
ATOM 518 C CA . ALA A 1 68 ? 7.737 -3.071 -19.418 1.00 82.12 68 ALA A CA 1
ATOM 519 C C . ALA A 1 68 ? 7.093 -3.779 -18.211 1.00 82.12 68 ALA A C 1
ATOM 521 O O . ALA A 1 68 ? 5.886 -4.039 -18.234 1.00 82.12 68 ALA A O 1
ATOM 522 N N . THR A 1 69 ?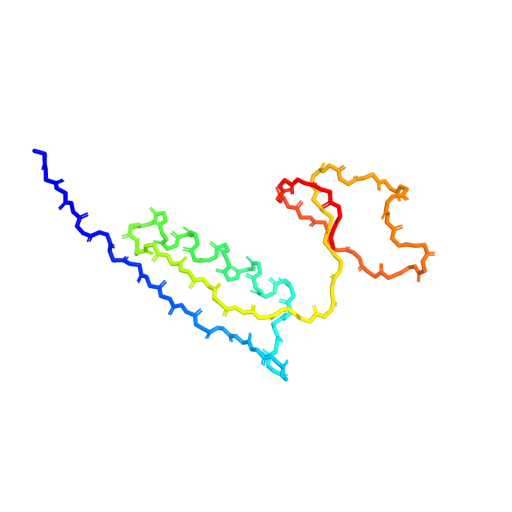 7.857 -4.055 -17.143 1.00 89.2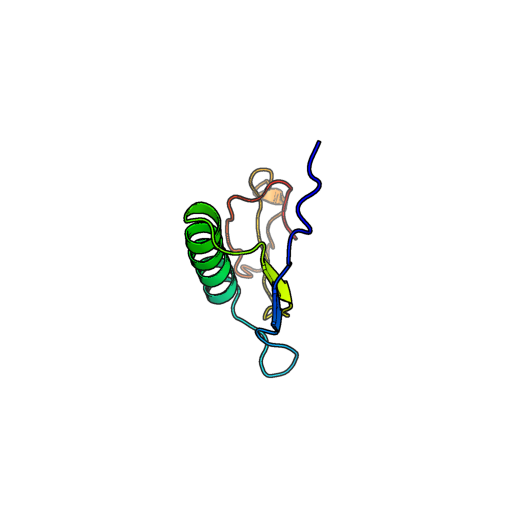5 69 THR A N 1
ATOM 523 C CA . THR A 1 69 ? 7.266 -4.525 -15.886 1.00 89.25 69 THR A CA 1
ATOM 524 C C . THR A 1 69 ? 6.207 -3.521 -15.413 1.00 89.25 69 THR A C 1
ATOM 526 O O . THR A 1 69 ? 6.499 -2.323 -15.337 1.00 89.25 69 THR A O 1
ATOM 529 N N . PRO A 1 70 ? 4.977 -3.968 -15.095 1.00 86.19 70 PRO A N 1
ATOM 530 C CA . PRO A 1 70 ? 3.924 -3.075 -14.634 1.00 86.19 70 PRO A CA 1
ATOM 531 C C . PRO A 1 70 ? 4.321 -2.311 -13.366 1.00 86.19 70 PRO A C 1
ATOM 533 O O . PRO A 1 70 ? 4.884 -2.879 -12.430 1.00 86.19 70 PRO A O 1
ATOM 536 N N . VAL A 1 71 ? 3.977 -1.025 -13.328 1.00 95.19 71 VAL A N 1
ATOM 537 C CA . VAL A 1 71 ? 4.175 -0.143 -12.173 1.00 95.19 71 VAL A CA 1
ATOM 538 C C . VAL A 1 71 ? 2.832 0.470 -11.802 1.00 95.19 71 VAL A C 1
ATOM 540 O O . VAL A 1 71 ? 2.126 0.972 -12.674 1.00 95.19 71 VAL A O 1
ATOM 543 N N . VAL A 1 72 ? 2.491 0.453 -10.516 1.00 95.69 72 VAL A N 1
ATOM 544 C CA . VAL A 1 72 ? 1.281 1.102 -9.998 1.00 95.69 72 VAL A CA 1
ATOM 545 C C . VAL A 1 72 ? 1.628 2.513 -9.531 1.00 95.69 72 VAL A C 1
ATOM 547 O O . VAL A 1 72 ? 2.460 2.686 -8.640 1.00 95.69 72 VAL A O 1
ATOM 550 N N . ASP A 1 73 ? 0.997 3.527 -10.118 1.00 95.81 73 ASP A N 1
ATOM 551 C CA . ASP A 1 73 ? 1.121 4.909 -9.650 1.00 95.81 73 ASP A CA 1
ATOM 552 C C . ASP A 1 73 ? 0.267 5.130 -8.400 1.00 95.81 73 ASP A C 1
ATOM 554 O O . ASP A 1 73 ? -0.916 4.791 -8.365 1.00 95.81 73 ASP A O 1
ATOM 558 N N . VAL A 1 74 ? 0.875 5.701 -7.359 1.00 96.81 74 VAL A N 1
ATOM 559 C CA . VAL A 1 74 ? 0.268 5.806 -6.027 1.00 96.81 74 VAL A CA 1
ATOM 560 C C . VAL A 1 74 ? 0.433 7.201 -5.430 1.00 96.81 74 VAL A C 1
ATOM 562 O O . VAL A 1 74 ? 1.344 7.959 -5.766 1.00 96.81 74 VAL A O 1
ATOM 565 N N . ASP A 1 75 ? -0.450 7.554 -4.497 1.00 94.69 75 ASP A N 1
ATOM 566 C CA . ASP A 1 75 ? -0.516 8.890 -3.888 1.00 94.69 75 ASP A CA 1
ATOM 567 C C . ASP A 1 75 ? 0.437 9.083 -2.690 1.00 94.69 75 ASP A C 1
ATOM 569 O O . ASP A 1 75 ? 0.570 10.198 -2.158 1.00 94.69 75 ASP A O 1
ATOM 573 N N . ARG A 1 76 ? 1.180 8.043 -2.289 1.00 96.31 76 ARG A N 1
ATOM 574 C CA . ARG A 1 76 ? 2.210 8.166 -1.249 1.00 96.31 76 ARG A CA 1
ATOM 575 C C . ARG A 1 76 ? 3.353 9.089 -1.678 1.00 96.31 76 ARG A C 1
ATOM 577 O O . ARG A 1 76 ? 3.635 9.314 -2.857 1.00 96.31 76 ARG A O 1
ATOM 584 N N . GLY A 1 77 ? 4.046 9.628 -0.679 1.00 96.81 77 GLY A N 1
ATOM 585 C CA . GLY A 1 77 ? 5.322 10.298 -0.899 1.00 96.81 77 GLY A CA 1
ATOM 5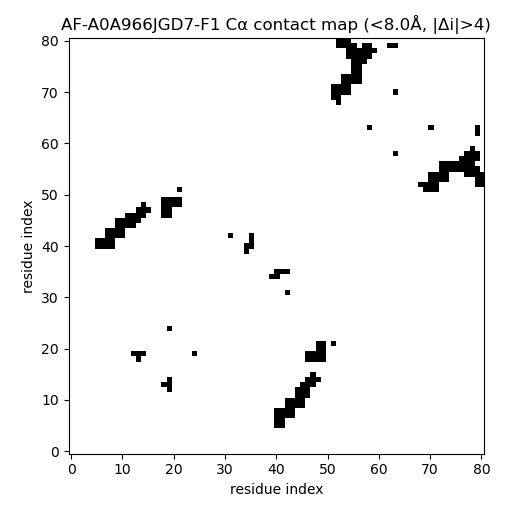86 C C . GLY A 1 77 ? 6.412 9.331 -1.382 1.00 96.81 77 GLY A C 1
ATOM 587 O O . GLY A 1 77 ? 6.234 8.112 -1.419 1.00 96.81 77 GLY A O 1
ATOM 588 N N . GLY A 1 78 ? 7.575 9.890 -1.710 1.00 97.06 78 GLY A N 1
ATOM 589 C CA . GLY A 1 78 ? 8.731 9.120 -2.177 1.00 97.06 78 GLY A CA 1
ATOM 590 C C . GLY A 1 78 ? 8.713 8.834 -3.680 1.00 97.06 78 GLY A C 1
ATOM 591 O O . GLY A 1 78 ? 7.863 9.347 -4.409 1.00 97.06 78 GLY A O 1
ATOM 592 N N . LYS A 1 79 ? 9.709 8.063 -4.119 1.00 97.38 79 LYS A N 1
ATOM 593 C CA . LYS A 1 79 ? 9.926 7.649 -5.512 1.00 97.38 79 LYS A CA 1
ATOM 594 C C . LYS A 1 79 ? 9.429 6.207 -5.722 1.00 97.38 79 LYS A C 1
ATOM 596 O O . LYS A 1 79 ? 8.558 5.747 -4.967 1.00 97.38 79 LYS A O 1
ATOM 601 N N . ILE A 1 80 ? 9.955 5.515 -6.728 1.00 96.88 80 ILE A N 1
ATOM 602 C CA . ILE A 1 80 ? 9.639 4.118 -7.016 1.00 96.88 80 ILE A CA 1
ATOM 603 C C . ILE A 1 80 ? 10.242 3.182 -5.959 1.00 96.88 80 ILE A C 1
ATOM 605 O O . ILE A 1 80 ? 11.309 3.468 -5.413 1.00 96.88 80 ILE A O 1
ATOM 609 N N . THR A 1 81 ? 9.534 2.100 -5.646 1.00 94.00 81 THR A N 1
ATOM 610 C CA . THR A 1 81 ? 10.025 0.956 -4.864 1.00 94.00 81 THR A CA 1
ATOM 611 C C . THR A 1 81 ? 9.462 -0.333 -5.422 1.00 94.00 81 THR A C 1
ATOM 613 O O . THR A 1 81 ? 8.437 -0.251 -6.145 1.00 94.00 81 THR A O 1
#